Protein AF-A0A5M4AMM0-F1 (afdb_monomer)

Secondary structure (DSSP, 8-state):
-------SSHHHHHHHHHHHHHHHT-HHHHHHHHHHHHHHHHHHHHHHHHHTGGGS-EEEEGGGHHHHHHTT--EEEEE-SSPPPHHHHHHHHTTT-SEEEEETTB---HHHHHH-TTSEEEEEPPSS-STT--SHHHHHHHHHHHHHHHHHHHT-

Radius of gyration: 16.28 Å; Cα contacts (8 Å, |Δi|>4): 247; chains: 1; bounding box: 48×26×48 Å

Nearest PDB structures (foldseek):
  7rcj-assembly6_F  TM=6.803E-01  e=5.662E-05  Citrobacter koseri ATCC BAA-895
  7rcj-assembly2_B  TM=6.828E-01  e=7.444E-05  Citrobacter koseri ATCC BAA-895
  2ps3-assembly2_B  TM=5.942E-01  e=1.287E-04  Escherichia coli
  6xpn-assembly2_A  TM=6.804E-01  e=7.390E-03  Paracoccus denitrificans PD1222
  2r79-assembly1_A  TM=6.151E-01  e=1.026E-02  Pseudomonas aeruginosa

Solvent-accessible surface area (backbone atoms only — not comparable to full-atom values): 8603 Å² total; per-residue (Å²): 136,91,88,71,58,88,52,62,25,69,71,45,40,46,54,31,47,46,60,52,16,65,77,70,76,38,48,71,61,40,53,53,52,48,49,54,47,50,51,56,51,50,55,43,32,52,52,33,52,74,45,51,45,38,84,39,35,23,34,29,21,52,88,50,41,45,36,43,52,66,52,52,44,35,72,70,43,75,41,53,86,59,69,65,50,74,67,55,44,59,57,52,45,74,58,66,34,50,35,35,40,28,32,64,88,60,74,51,48,65,72,50,42,71,66,30,72,85,25,48,78,46,65,35,64,57,83,88,42,62,96,85,31,86,47,70,60,44,33,50,51,52,38,44,51,55,50,48,56,48,33,56,62,70,62,106

Structure (mmCIF, N/CA/C/O backbone):
data_AF-A0A5M4AMM0-F1
#
_entry.id   AF-A0A5M4AMM0-F1
#
loop_
_atom_site.group_PDB
_atom_site.id
_atom_site.type_symbol
_atom_site.label_atom_id
_atom_site.label_alt_id
_atom_site.label_comp_id
_atom_site.label_asym_id
_atom_site.label_entity_id
_atom_site.label_seq_id
_atom_site.pdbx_PDB_ins_code
_atom_site.Cartn_x
_atom_site.Cartn_y
_atom_site.Cartn_z
_atom_site.occupancy
_atom_site.B_iso_or_equiv
_atom_site.auth_seq_id
_atom_site.auth_comp_id
_atom_site.auth_asym_id
_atom_site.auth_atom_id
_atom_site.pdbx_PDB_model_num
ATOM 1 N N . MET A 1 1 ? -29.715 4.939 7.113 1.00 80.50 1 MET A N 1
ATOM 2 C CA . MET A 1 1 ? -28.548 4.274 6.492 1.00 80.50 1 MET A CA 1
ATOM 3 C C . MET A 1 1 ? -27.276 4.974 6.956 1.00 80.50 1 MET A C 1
ATOM 5 O O . MET A 1 1 ? -27.248 6.199 6.918 1.00 80.50 1 MET A O 1
ATOM 9 N N . LEU A 1 2 ? -26.271 4.242 7.450 1.00 89.88 2 LEU A N 1
ATOM 10 C CA . LEU A 1 2 ? -24.970 4.819 7.810 1.00 89.88 2 LEU A CA 1
ATOM 11 C C . LEU A 1 2 ? -24.053 4.765 6.583 1.00 89.88 2 LEU A C 1
ATOM 13 O O . LEU A 1 2 ? -23.735 3.681 6.111 1.00 89.88 2 LEU A O 1
ATOM 17 N N . GLN A 1 3 ? -23.647 5.922 6.061 1.00 93.06 3 GLN A N 1
ATOM 18 C CA . GLN A 1 3 ? -22.717 5.986 4.934 1.00 93.06 3 GLN A CA 1
ATOM 19 C C . GLN A 1 3 ? -21.270 6.025 5.435 1.00 93.06 3 GLN A C 1
ATOM 21 O O . GLN A 1 3 ? -20.876 6.959 6.152 1.00 93.06 3 GLN A O 1
ATOM 26 N N . ILE A 1 4 ? -20.494 5.034 5.003 1.00 94.69 4 ILE A N 1
ATOM 27 C CA . ILE A 1 4 ? -19.059 4.898 5.255 1.00 94.69 4 ILE A CA 1
ATOM 28 C C . ILE A 1 4 ? -18.274 4.997 3.946 1.00 94.69 4 ILE A C 1
ATOM 30 O O . ILE A 1 4 ? -18.813 4.783 2.863 1.00 94.69 4 ILE A O 1
ATOM 34 N N . ASP A 1 5 ? -17.002 5.337 4.076 1.00 95.38 5 ASP A N 1
ATOM 35 C CA . ASP A 1 5 ? -16.018 5.374 2.998 1.00 95.38 5 ASP A CA 1
ATOM 36 C C . ASP A 1 5 ? -14.888 4.394 3.339 1.00 95.38 5 ASP A C 1
ATOM 38 O O . ASP A 1 5 ? -14.476 4.291 4.498 1.00 95.38 5 ASP A O 1
ATOM 42 N N . THR A 1 6 ? -14.439 3.637 2.343 1.00 94.25 6 THR A N 1
ATOM 43 C CA . THR A 1 6 ? -13.535 2.489 2.496 1.00 94.25 6 THR A CA 1
ATOM 44 C C . THR A 1 6 ? -12.138 2.756 1.936 1.00 94.25 6 THR A C 1
ATOM 46 O O . THR A 1 6 ? -11.379 1.814 1.710 1.00 94.25 6 THR A O 1
ATOM 49 N N . ARG A 1 7 ? -11.788 4.019 1.663 1.00 96.31 7 ARG A N 1
ATOM 50 C CA . ARG A 1 7 ? -10.434 4.390 1.230 1.00 96.31 7 ARG A CA 1
ATOM 51 C C . ARG A 1 7 ? -9.429 4.303 2.383 1.00 96.31 7 ARG A C 1
ATOM 53 O O . ARG A 1 7 ? -9.752 4.563 3.537 1.00 96.31 7 ARG A O 1
ATOM 60 N N . TYR A 1 8 ? -8.195 3.951 2.028 1.00 95.62 8 TYR A N 1
ATOM 61 C CA . TYR A 1 8 ? -7.099 3.614 2.943 1.00 95.62 8 TYR A CA 1
ATOM 62 C C . TYR A 1 8 ? -6.223 4.814 3.360 1.00 95.62 8 TYR A C 1
ATOM 64 O O . TYR A 1 8 ? -5.029 4.656 3.594 1.00 95.62 8 TYR A O 1
ATOM 72 N N . ASP A 1 9 ? -6.797 6.013 3.439 1.00 96.88 9 ASP A N 1
ATOM 73 C CA . ASP A 1 9 ? -6.141 7.192 4.020 1.00 96.88 9 ASP A CA 1
ATOM 74 C C . ASP A 1 9 ? -6.636 7.436 5.455 1.00 96.88 9 ASP A C 1
ATOM 76 O O . ASP A 1 9 ? -7.798 7.164 5.781 1.00 96.88 9 ASP A O 1
ATOM 80 N N . ILE A 1 10 ? -5.757 7.932 6.331 1.00 97.00 10 ILE A N 1
ATOM 81 C CA . ILE A 1 10 ? -6.043 8.082 7.768 1.00 97.00 10 ILE A CA 1
ATOM 82 C C . ILE A 1 10 ? -7.283 8.951 8.028 1.00 97.00 10 ILE A C 1
ATOM 84 O O . ILE A 1 10 ? -8.123 8.534 8.838 1.00 97.00 10 ILE A O 1
ATOM 88 N N . PRO A 1 11 ? -7.467 10.116 7.369 1.00 97.38 11 PRO A N 1
ATOM 89 C CA . PRO A 1 11 ? -8.657 10.937 7.570 1.00 97.38 11 PRO A CA 1
ATOM 90 C C . PRO A 1 11 ? -9.950 10.186 7.242 1.00 97.38 11 PRO A C 1
ATOM 92 O O . PRO A 1 11 ? -10.922 10.260 8.003 1.00 97.38 11 PRO A O 1
ATOM 95 N N . THR A 1 12 ? -9.960 9.431 6.141 1.00 97.69 12 THR A N 1
ATOM 96 C CA . THR A 1 12 ? -11.125 8.645 5.730 1.00 97.69 12 THR A CA 1
ATOM 97 C C . THR A 1 12 ? -11.396 7.488 6.687 1.00 97.69 12 THR A C 1
ATOM 99 O O . THR A 1 12 ? -12.531 7.342 7.153 1.00 97.69 12 THR A O 1
ATOM 102 N N . ILE A 1 13 ? -10.363 6.722 7.054 1.00 97.69 13 ILE A N 1
ATOM 103 C CA . ILE A 1 13 ? -10.468 5.622 8.023 1.00 97.69 13 ILE A CA 1
ATOM 104 C C . ILE A 1 13 ? -11.028 6.137 9.352 1.00 97.69 13 ILE A C 1
ATOM 106 O O . ILE A 1 13 ? -12.025 5.604 9.844 1.00 97.69 13 ILE A O 1
ATOM 110 N N . ARG A 1 14 ? -10.446 7.209 9.909 1.00 98.12 14 ARG A N 1
ATOM 111 C CA . ARG A 1 14 ? -10.912 7.835 11.157 1.00 98.12 14 ARG A CA 1
ATOM 112 C C . ARG A 1 14 ? -12.380 8.233 11.051 1.00 98.12 14 ARG A C 1
ATOM 114 O O . ARG A 1 14 ? -13.173 7.859 11.910 1.00 98.12 14 ARG A O 1
ATOM 121 N N . LYS A 1 15 ? -12.761 8.949 9.989 1.00 97.94 15 LYS A N 1
ATOM 122 C CA . LYS A 1 15 ? -14.142 9.409 9.785 1.00 97.94 15 LYS A CA 1
ATOM 123 C C . LYS A 1 15 ? -15.134 8.245 9.732 1.00 97.94 15 LYS A C 1
ATOM 125 O O . LYS A 1 15 ? -16.194 8.326 10.351 1.00 97.94 15 LYS A O 1
ATOM 130 N N . SER A 1 16 ? -14.819 7.179 9.001 1.00 97.81 16 SER A N 1
ATOM 131 C CA . SER A 1 16 ? -15.701 6.013 8.868 1.00 97.81 16 SER A CA 1
ATOM 132 C C . SER A 1 16 ? -15.791 5.201 10.159 1.00 97.81 16 SER A C 1
ATOM 134 O O . SER A 1 16 ? -16.895 4.848 10.572 1.00 97.81 16 SER A O 1
ATOM 136 N N . ILE A 1 17 ? -14.661 4.950 10.826 1.00 97.50 17 ILE A N 1
ATOM 137 C CA . ILE A 1 17 ? -14.628 4.204 12.090 1.00 97.50 17 ILE A CA 1
ATOM 138 C C . ILE A 1 17 ? -15.381 4.967 13.185 1.00 97.50 17 ILE A C 1
ATOM 140 O O . ILE A 1 17 ? -16.218 4.371 13.858 1.00 97.50 17 ILE A O 1
ATOM 144 N N . MET A 1 18 ? -15.154 6.277 13.334 1.00 98.06 18 MET A N 1
ATOM 145 C CA . MET A 1 18 ? -15.830 7.072 14.368 1.00 98.06 18 MET A CA 1
ATOM 146 C C . MET A 1 18 ? -17.342 7.132 14.155 1.00 98.06 18 MET A C 1
ATOM 148 O O . MET A 1 18 ? -18.095 6.917 15.099 1.00 98.06 18 MET A O 1
ATOM 152 N N . LYS A 1 19 ? -17.801 7.285 12.907 1.00 97.88 19 LYS A N 1
ATOM 153 C CA . LYS A 1 19 ? -19.232 7.202 12.570 1.00 97.88 19 LYS A CA 1
ATOM 154 C C . LYS A 1 19 ? -19.875 5.882 12.999 1.00 97.88 19 LYS A C 1
ATOM 156 O O . LYS A 1 19 ? -21.027 5.877 13.425 1.00 97.88 19 LYS A O 1
ATOM 161 N N . ILE A 1 20 ? -19.172 4.759 12.836 1.00 97.50 20 ILE A N 1
ATOM 162 C CA . ILE A 1 20 ? -19.657 3.449 13.294 1.00 97.50 20 ILE A CA 1
ATOM 163 C C . ILE A 1 20 ? -19.667 3.419 14.826 1.00 97.50 20 ILE A C 1
ATOM 165 O O . ILE A 1 20 ? -20.665 3.036 15.432 1.00 97.50 20 ILE A O 1
ATOM 169 N N . ALA A 1 21 ? -18.581 3.866 15.448 1.00 97.94 21 ALA A N 1
ATOM 170 C CA . ALA A 1 21 ? -18.386 3.808 16.888 1.00 97.94 21 ALA A CA 1
ATOM 171 C C . ALA A 1 21 ? -19.397 4.653 17.672 1.00 97.94 21 ALA A C 1
ATOM 173 O O . ALA A 1 21 ? -19.923 4.194 18.681 1.00 97.94 21 ALA A O 1
ATOM 174 N N . GLU A 1 22 ? -19.734 5.845 17.181 1.00 97.81 22 GLU A N 1
ATOM 175 C CA . GLU A 1 22 ? -20.777 6.707 17.751 1.00 97.81 22 GLU A CA 1
ATOM 176 C C . GLU A 1 22 ? -22.144 6.015 17.776 1.00 97.81 22 GLU A C 1
ATOM 178 O O . GLU A 1 22 ? -22.892 6.145 18.740 1.00 97.81 22 GLU A O 1
ATOM 183 N N . ARG A 1 23 ? -22.471 5.239 16.734 1.00 97.12 23 ARG A N 1
ATOM 184 C CA . ARG A 1 23 ? -23.741 4.496 16.661 1.00 97.12 23 ARG A CA 1
ATOM 185 C C . ARG A 1 23 ? -23.777 3.278 17.569 1.00 97.12 23 ARG A C 1
ATOM 187 O O . ARG A 1 23 ? -24.863 2.860 17.954 1.00 97.12 23 ARG A O 1
ATOM 194 N N . LEU A 1 24 ? -22.615 2.705 17.864 1.00 97.50 24 LEU A N 1
ATOM 195 C CA . LEU A 1 24 ? -22.485 1.487 18.660 1.00 97.50 24 LEU A CA 1
ATOM 196 C C . LEU A 1 24 ? -22.073 1.756 20.114 1.00 97.50 24 LEU A C 1
ATOM 198 O O . LEU A 1 24 ? -22.019 0.817 20.899 1.00 97.50 24 LEU A O 1
ATOM 202 N N . GLY A 1 25 ? -21.776 3.008 20.479 1.00 98.00 25 GLY A N 1
ATOM 203 C CA . GLY A 1 25 ? -21.269 3.360 21.808 1.00 98.00 25 GLY A CA 1
ATOM 204 C C . GLY A 1 25 ? -19.841 2.866 22.074 1.00 98.00 25 GLY A C 1
ATOM 205 O O . GLY A 1 25 ? -19.498 2.587 23.216 1.00 98.00 25 GLY A O 1
ATOM 206 N N . THR A 1 26 ? -19.005 2.730 21.038 1.00 98.44 26 THR A N 1
ATOM 207 C CA . THR A 1 26 ? -17.655 2.128 21.115 1.00 98.44 26 THR A CA 1
ATOM 208 C C . THR A 1 26 ? -16.523 3.103 20.761 1.00 98.44 26 THR A C 1
ATOM 210 O O . THR A 1 26 ? -15.456 2.698 20.293 1.00 98.44 26 THR A O 1
ATOM 213 N N . THR A 1 27 ? -16.736 4.405 20.965 1.00 98.38 27 THR A N 1
ATOM 214 C CA . THR A 1 27 ? -15.805 5.480 20.565 1.00 98.38 27 THR A CA 1
ATOM 215 C C . THR A 1 27 ? -14.416 5.356 21.194 1.00 98.38 27 THR A C 1
ATOM 217 O O . THR A 1 27 ? -13.419 5.593 20.515 1.00 98.38 27 THR A O 1
ATOM 220 N N . GLU A 1 28 ? -14.317 4.910 22.447 1.00 98.25 28 GLU A N 1
ATOM 221 C CA . GLU A 1 28 ? -13.029 4.710 23.124 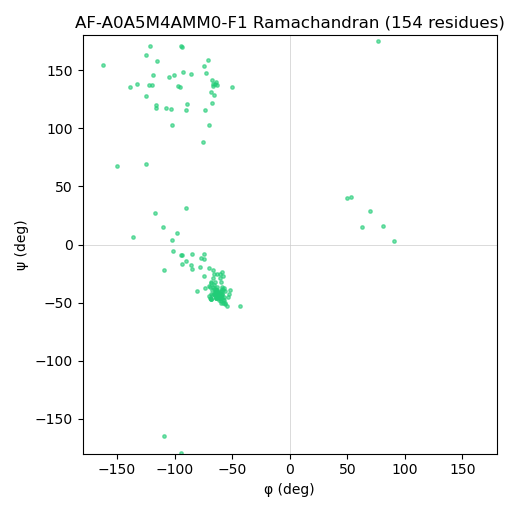1.00 98.25 28 GLU A CA 1
ATOM 222 C C . GLU A 1 28 ? -12.178 3.616 22.452 1.00 98.25 28 GLU A C 1
ATOM 224 O O . GLU A 1 28 ? -10.994 3.817 22.153 1.00 98.25 28 GLU A O 1
ATOM 229 N N . GLN A 1 29 ? -12.794 2.471 22.134 1.00 98.38 29 GLN A N 1
ATOM 230 C CA . GLN A 1 29 ? -12.122 1.388 21.414 1.00 98.38 29 GLN A CA 1
ATOM 231 C C . GLN A 1 29 ? -11.761 1.812 19.986 1.00 98.38 29 GLN A C 1
ATOM 233 O O . GLN A 1 29 ? -10.685 1.476 19.488 1.00 98.38 29 GLN A O 1
ATOM 238 N N . ALA A 1 30 ? -12.636 2.572 19.328 1.00 98.31 30 ALA A N 1
ATOM 239 C CA . ALA A 1 30 ? -12.383 3.112 18.000 1.00 98.31 30 ALA A CA 1
ATOM 240 C C . ALA A 1 30 ? -11.157 4.030 17.964 1.00 98.31 30 ALA A C 1
ATOM 242 O O . ALA A 1 30 ? -10.301 3.851 17.099 1.00 98.31 30 ALA A O 1
ATOM 243 N N . GLU A 1 31 ? -11.016 4.947 18.922 1.00 98.50 31 GLU A N 1
ATOM 244 C CA . GLU A 1 31 ? -9.830 5.804 19.025 1.00 98.50 31 GLU A CA 1
ATOM 245 C C . GLU A 1 31 ? -8.551 4.990 19.255 1.00 98.50 31 GLU A C 1
ATOM 247 O O . GLU A 1 31 ? -7.517 5.267 18.644 1.00 98.50 31 GLU A O 1
ATOM 252 N N . THR A 1 32 ? -8.617 3.940 20.079 1.00 98.44 32 THR A N 1
ATOM 253 C CA . THR A 1 32 ? -7.488 3.015 20.267 1.00 98.44 32 THR A CA 1
ATOM 254 C C . THR A 1 32 ? -7.104 2.319 18.962 1.00 98.44 32 THR A C 1
ATOM 256 O O . THR A 1 32 ? -5.926 2.305 18.601 1.00 98.44 32 THR A O 1
ATOM 259 N N . ASN A 1 33 ? -8.082 1.820 18.206 1.00 98.06 33 ASN A N 1
ATOM 260 C CA . ASN A 1 33 ? -7.838 1.167 16.919 1.00 98.06 33 ASN A CA 1
ATOM 261 C C . ASN A 1 33 ? -7.258 2.145 15.884 1.00 98.06 33 ASN A C 1
ATOM 263 O O . ASN A 1 33 ? -6.322 1.802 15.162 1.00 98.06 33 ASN A O 1
ATOM 267 N N . ILE A 1 34 ? -7.776 3.376 15.822 1.00 98.50 34 ILE A N 1
ATOM 268 C CA . ILE A 1 34 ? -7.281 4.413 14.905 1.00 98.50 34 ILE A CA 1
ATOM 269 C C . ILE A 1 34 ? -5.834 4.784 15.243 1.00 98.50 34 ILE A C 1
ATOM 271 O O . ILE A 1 34 ? -5.020 4.915 14.329 1.00 98.50 34 ILE A O 1
ATOM 275 N N . ARG A 1 35 ? -5.483 4.902 16.533 1.00 98.56 35 ARG A N 1
ATOM 276 C CA . ARG A 1 35 ? -4.090 5.124 16.956 1.00 98.56 35 ARG A CA 1
ATOM 277 C C . ARG A 1 35 ? -3.174 3.994 16.494 1.00 98.56 35 ARG A C 1
ATOM 279 O O . ARG A 1 35 ? -2.127 4.278 15.928 1.00 98.56 35 ARG A O 1
ATOM 286 N N . GLN A 1 3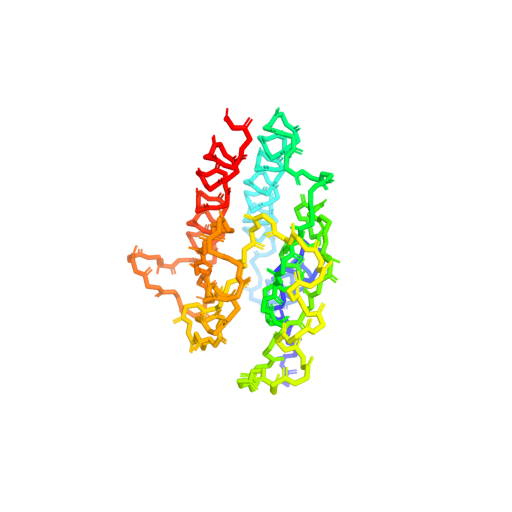6 ? -3.581 2.735 16.662 1.00 98.56 36 GLN A N 1
ATOM 287 C CA . GLN A 1 36 ? -2.791 1.585 16.203 1.00 98.56 36 GLN A CA 1
ATOM 288 C C . GLN A 1 36 ? -2.575 1.591 14.684 1.00 98.56 36 GLN A C 1
ATOM 290 O O . GLN A 1 36 ? -1.463 1.335 14.224 1.00 98.56 36 GLN A O 1
ATOM 295 N N . ILE A 1 37 ? -3.615 1.911 13.908 1.00 98.50 37 ILE A N 1
ATOM 296 C CA . ILE A 1 37 ? -3.508 2.046 12.450 1.00 98.50 37 ILE A CA 1
ATOM 297 C C . ILE A 1 37 ? -2.530 3.171 12.085 1.00 98.50 37 ILE A C 1
ATOM 299 O O . ILE A 1 37 ? -1.635 2.95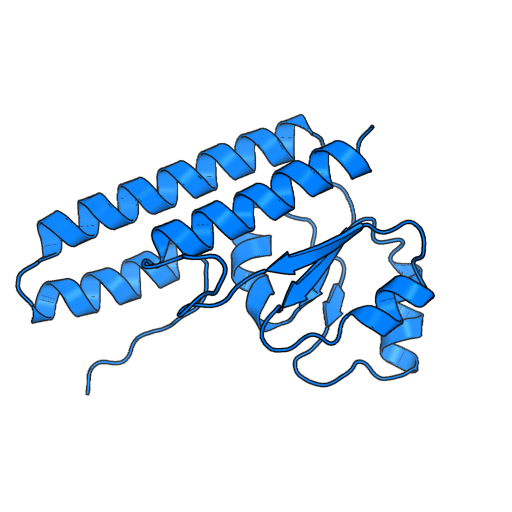8 11.269 1.00 98.50 37 ILE A O 1
ATOM 303 N N . ALA A 1 38 ? -2.665 4.342 12.713 1.00 98.31 38 ALA A N 1
ATOM 304 C CA . ALA A 1 38 ? -1.783 5.481 12.470 1.00 98.31 38 ALA A CA 1
ATOM 305 C C . ALA A 1 38 ? -0.321 5.163 12.807 1.00 98.31 38 ALA A C 1
ATOM 307 O O . ALA A 1 38 ? 0.563 5.497 12.025 1.00 98.31 38 ALA A O 1
ATOM 308 N N . THR A 1 39 ? -0.059 4.466 13.917 1.00 98.62 39 THR A N 1
ATOM 309 C CA . THR A 1 39 ? 1.294 4.020 14.279 1.00 98.62 39 THR A CA 1
ATOM 310 C C . THR A 1 39 ? 1.905 3.135 13.196 1.00 98.62 39 THR A C 1
ATOM 312 O O . THR A 1 39 ? 3.026 3.400 12.775 1.00 98.62 39 THR A O 1
ATOM 315 N N . VAL A 1 40 ? 1.171 2.132 12.699 1.00 98.62 40 VAL A N 1
ATOM 316 C CA . VAL A 1 40 ? 1.670 1.227 11.646 1.00 98.62 40 VAL A CA 1
ATOM 317 C C . VAL A 1 40 ? 1.968 1.983 10.348 1.00 98.62 40 VAL A C 1
ATOM 319 O O . VAL A 1 40 ? 2.992 1.737 9.716 1.00 98.62 40 VAL A O 1
ATOM 322 N N . ILE A 1 41 ? 1.096 2.915 9.953 1.00 98.50 41 ILE A N 1
ATOM 323 C CA . ILE A 1 41 ? 1.305 3.722 8.745 1.00 98.50 41 ILE A CA 1
ATOM 324 C C . ILE A 1 41 ? 2.505 4.662 8.913 1.00 98.50 41 ILE A C 1
ATOM 326 O O . ILE A 1 41 ? 3.325 4.751 8.006 1.00 98.50 41 ILE A O 1
ATOM 330 N N . ASN A 1 42 ? 2.651 5.321 10.063 1.00 98.44 42 ASN A N 1
ATOM 331 C CA . ASN A 1 42 ? 3.769 6.235 10.312 1.00 98.44 42 ASN A CA 1
ATOM 332 C C . ASN A 1 42 ? 5.119 5.508 10.333 1.00 98.44 42 ASN A C 1
ATOM 334 O O . ASN A 1 42 ? 6.049 5.963 9.677 1.00 98.44 42 ASN A O 1
ATOM 338 N N . GLN A 1 43 ? 5.198 4.344 10.982 1.00 98.62 43 GLN A N 1
ATOM 339 C CA . GLN A 1 43 ? 6.401 3.504 10.954 1.00 98.62 43 GLN A CA 1
ATOM 340 C C . GLN A 1 43 ? 6.768 3.094 9.523 1.00 98.62 43 GLN A C 1
ATOM 342 O O . GLN A 1 43 ? 7.926 3.161 9.129 1.00 98.62 43 GLN A O 1
ATOM 347 N N . ALA A 1 44 ? 5.775 2.721 8.710 1.00 98.56 44 ALA A N 1
ATOM 348 C CA . ALA A 1 44 ? 6.020 2.396 7.311 1.00 98.56 44 ALA A CA 1
ATOM 349 C C . ALA A 1 44 ? 6.528 3.605 6.511 1.00 98.56 44 ALA A C 1
ATOM 351 O O . ALA A 1 44 ? 7.412 3.444 5.678 1.00 98.56 44 ALA A O 1
ATOM 352 N N . LYS A 1 45 ? 6.007 4.813 6.763 1.00 98.44 45 LYS A N 1
ATOM 353 C CA . LYS A 1 45 ? 6.494 6.046 6.119 1.00 98.44 45 LYS A CA 1
ATOM 354 C C . LYS A 1 45 ? 7.955 6.316 6.442 1.00 98.44 45 LYS A C 1
ATOM 356 O O . LYS A 1 45 ? 8.702 6.663 5.536 1.00 98.44 45 LYS A O 1
ATOM 361 N N . GLU A 1 46 ? 8.347 6.141 7.701 1.00 98.44 46 GLU A N 1
ATOM 362 C CA . GLU A 1 46 ? 9.740 6.274 8.139 1.00 98.44 46 GLU A CA 1
ATOM 363 C C . GLU A 1 46 ? 10.634 5.277 7.395 1.00 98.44 46 GLU A C 1
ATOM 365 O O . GLU A 1 46 ? 11.589 5.694 6.749 1.00 98.44 46 GLU A O 1
ATOM 370 N N . THR A 1 47 ? 10.260 3.993 7.353 1.00 98.44 47 THR A N 1
ATOM 371 C CA . THR A 1 47 ? 11.026 2.975 6.611 1.00 98.44 47 THR A CA 1
ATOM 372 C C . THR A 1 47 ? 11.126 3.283 5.113 1.00 98.44 47 THR A C 1
ATOM 374 O O . THR A 1 47 ? 12.207 3.217 4.541 1.00 98.44 47 THR A O 1
ATOM 377 N N . LEU A 1 48 ? 10.021 3.658 4.459 1.00 98.44 48 LEU A N 1
ATOM 378 C CA . LEU A 1 48 ? 10.030 4.000 3.030 1.00 98.44 48 LEU A CA 1
ATOM 379 C C . LEU A 1 48 ? 10.873 5.259 2.747 1.00 98.44 48 LEU A C 1
ATOM 381 O O . LEU A 1 48 ? 11.474 5.380 1.678 1.00 98.44 48 LEU A O 1
ATOM 385 N N . MET A 1 49 ? 10.912 6.204 3.689 1.00 97.81 49 MET A N 1
ATOM 386 C CA . MET A 1 49 ? 11.769 7.386 3.607 1.00 97.81 49 MET A CA 1
ATOM 387 C C . MET A 1 49 ? 13.248 7.012 3.729 1.00 97.81 49 MET A C 1
ATOM 389 O O . MET A 1 49 ? 14.042 7.471 2.912 1.00 97.81 49 MET A O 1
ATOM 393 N N . GLU A 1 50 ? 13.604 6.179 4.709 1.00 97.44 50 GLU A N 1
ATOM 394 C CA . GLU A 1 50 ? 14.972 5.689 4.934 1.00 97.44 50 GLU A CA 1
ATOM 395 C C . GLU A 1 50 ? 15.496 4.870 3.752 1.00 97.44 50 GLU A C 1
ATOM 397 O O . GLU A 1 50 ? 16.637 5.057 3.334 1.00 97.44 50 GLU A O 1
ATOM 402 N N 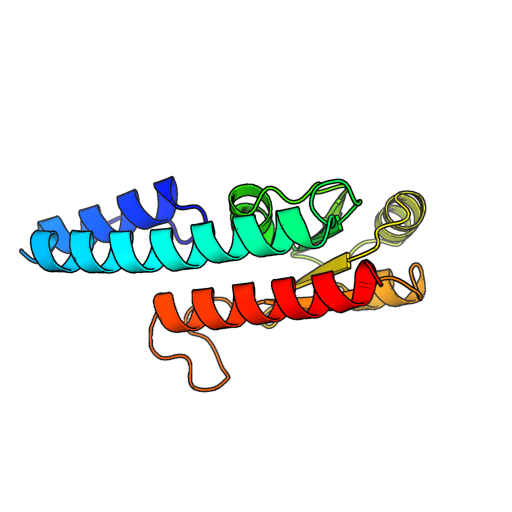. ASP A 1 51 ? 14.648 4.021 3.169 1.00 96.81 51 ASP A N 1
ATOM 403 C CA . ASP A 1 51 ? 14.985 3.263 1.967 1.00 96.81 51 ASP A CA 1
ATOM 404 C C . ASP A 1 51 ? 15.196 4.176 0.746 1.00 96.81 51 ASP A C 1
ATOM 406 O O . ASP A 1 51 ? 15.895 3.789 -0.185 1.00 96.81 51 ASP A O 1
ATOM 410 N N . GLY A 1 52 ? 14.592 5.371 0.719 1.00 96.94 52 GLY A N 1
ATOM 411 C CA . GLY A 1 52 ? 14.717 6.347 -0.370 1.00 96.94 52 GLY A CA 1
ATOM 412 C C . GLY A 1 52 ? 13.674 6.226 -1.490 1.00 96.94 52 GLY A C 1
ATOM 413 O O . GLY A 1 52 ? 13.709 7.010 -2.442 1.00 96.94 52 GLY A O 1
ATOM 414 N N . ILE A 1 53 ? 12.704 5.308 -1.384 1.00 97.69 53 ILE A N 1
ATOM 415 C CA . ILE A 1 53 ? 11.712 5.070 -2.450 1.00 97.69 53 ILE A CA 1
ATOM 416 C C . ILE A 1 53 ? 10.710 6.223 -2.624 1.00 97.69 53 ILE A C 1
ATOM 418 O O . ILE A 1 53 ? 10.088 6.342 -3.678 1.00 97.69 53 ILE A O 1
ATOM 422 N N . LEU A 1 54 ? 10.536 7.095 -1.621 1.00 97.56 54 LEU A N 1
ATOM 423 C CA . LEU A 1 54 ? 9.523 8.163 -1.671 1.00 97.56 54 LEU A CA 1
ATOM 424 C C . LEU A 1 54 ? 9.720 9.148 -2.837 1.00 97.56 54 LEU A C 1
ATOM 426 O O . LEU A 1 54 ? 8.743 9.731 -3.301 1.00 97.56 54 LEU A O 1
ATOM 430 N N . ASN A 1 55 ? 10.953 9.293 -3.334 1.00 95.56 55 ASN A N 1
ATOM 431 C CA . ASN A 1 55 ? 11.303 10.160 -4.468 1.00 95.56 55 ASN A CA 1
ATOM 432 C C . ASN A 1 55 ? 11.409 9.402 -5.803 1.00 95.56 55 ASN A C 1
ATOM 434 O O . ASN A 1 55 ? 11.938 9.935 -6.780 1.00 95.56 55 ASN A O 1
ATOM 438 N N . MET A 1 56 ? 10.981 8.138 -5.840 1.00 98.12 56 MET A N 1
ATOM 439 C CA . MET A 1 56 ? 11.025 7.312 -7.040 1.00 98.12 56 MET A CA 1
ATOM 440 C C . MET A 1 56 ? 9.627 7.149 -7.653 1.00 98.12 56 MET A C 1
ATOM 442 O O . MET A 1 56 ? 8.638 7.032 -6.927 1.00 98.12 56 MET A O 1
ATOM 446 N N . PRO A 1 57 ? 9.514 7.103 -8.992 1.00 98.44 57 PRO A N 1
ATOM 447 C CA . PRO A 1 57 ? 8.229 6.980 -9.668 1.00 98.44 57 PRO A CA 1
ATOM 448 C C . PRO A 1 57 ? 7.554 5.629 -9.390 1.00 98.44 57 PRO A C 1
ATOM 450 O O . PRO A 1 57 ? 8.133 4.563 -9.609 1.00 98.44 57 PRO A O 1
ATOM 453 N N . VAL A 1 58 ? 6.287 5.677 -8.971 1.00 98.69 58 VAL A N 1
ATOM 454 C CA . VAL A 1 58 ? 5.451 4.498 -8.692 1.00 98.69 58 VAL A CA 1
ATOM 455 C C . VAL A 1 58 ? 4.184 4.515 -9.548 1.00 98.69 58 VAL A C 1
ATOM 457 O O . VAL A 1 58 ? 3.51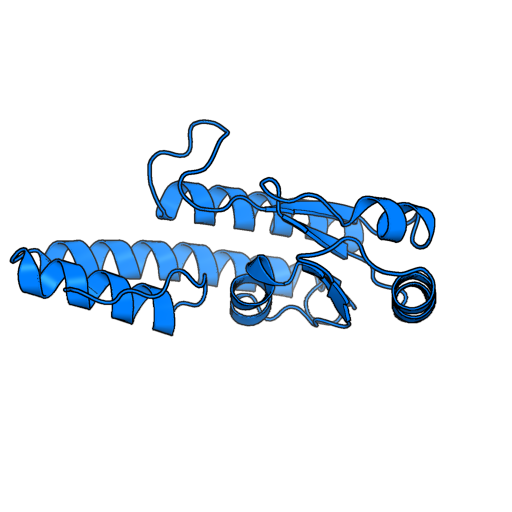2 5.545 -9.660 1.00 98.69 58 VAL A O 1
ATOM 460 N N . LEU A 1 59 ? 3.810 3.365 -10.110 1.00 98.81 59 LEU A N 1
ATOM 461 C CA . LEU A 1 59 ? 2.485 3.147 -10.698 1.00 98.81 59 LEU A CA 1
ATOM 462 C C . LEU A 1 59 ? 1.574 2.489 -9.666 1.00 98.81 59 LEU A C 1
ATOM 464 O O . LEU A 1 59 ? 1.980 1.545 -8.995 1.00 98.81 59 LEU A O 1
ATOM 468 N N . VAL A 1 60 ? 0.332 2.955 -9.542 1.00 98.81 60 VAL A N 1
ATOM 469 C CA . VAL A 1 60 ? -0.605 2.434 -8.535 1.00 98.81 60 VAL A CA 1
ATOM 470 C C . VAL A 1 60 ? -1.979 2.136 -9.118 1.00 98.81 60 VAL A C 1
ATOM 472 O O . VAL A 1 60 ? -2.541 2.918 -9.884 1.00 98.81 60 VAL A O 1
ATOM 475 N N . HIS A 1 61 ? -2.559 1.016 -8.709 1.00 98.75 61 HIS A N 1
ATOM 476 C CA . HIS A 1 61 ? -3.932 0.670 -9.018 1.00 98.75 61 HIS A CA 1
ATOM 477 C C . HIS A 1 61 ? -4.890 1.689 -8.377 1.00 98.75 61 HIS A C 1
ATOM 479 O O . HIS A 1 61 ? -4.738 2.066 -7.213 1.00 98.75 61 HIS A O 1
ATOM 485 N N . PHE A 1 62 ? -5.942 2.080 -9.095 1.00 98.19 62 PHE A N 1
ATOM 486 C CA . PHE A 1 62 ? -6.934 3.086 -8.707 1.00 98.19 62 PHE A CA 1
ATOM 487 C C . PHE A 1 62 ? -7.400 2.976 -7.243 1.00 98.19 62 PHE A C 1
ATOM 489 O O . PHE A 1 62 ? -7.298 3.939 -6.485 1.00 98.19 62 PHE A O 1
ATOM 496 N N . PHE A 1 63 ? -7.843 1.788 -6.816 1.00 97.31 63 PHE A N 1
ATOM 497 C CA . PHE A 1 63 ? -8.292 1.539 -5.437 1.00 97.31 63 PHE A CA 1
ATOM 498 C C . PHE A 1 63 ? -7.198 1.618 -4.358 1.00 97.31 63 PHE A C 1
ATOM 500 O O . PHE A 1 63 ? -7.522 1.870 -3.202 1.00 97.31 63 PHE A O 1
ATOM 507 N N . GLN A 1 64 ? -5.921 1.460 -4.715 1.00 98.38 64 GLN A N 1
ATOM 508 C CA . GLN A 1 64 ? -4.789 1.527 -3.780 1.00 98.38 64 GLN A CA 1
ATOM 509 C C . GLN A 1 64 ? -4.157 2.926 -3.704 1.00 98.38 64 GLN A C 1
ATOM 511 O O . GLN A 1 64 ? -3.345 3.210 -2.821 1.00 98.38 64 GLN A O 1
ATOM 516 N N . LYS A 1 65 ? -4.564 3.842 -4.593 1.00 98.44 65 LYS A N 1
ATOM 517 C CA . LYS A 1 65 ? -4.071 5.224 -4.645 1.00 98.44 65 LYS A CA 1
ATOM 518 C C . LYS A 1 65 ? -4.159 5.972 -3.303 1.00 98.44 65 LYS A C 1
ATOM 520 O O . LYS A 1 65 ? -3.197 6.676 -2.997 1.00 98.44 65 LYS A O 1
ATOM 525 N N . PRO A 1 66 ? -5.245 5.877 -2.503 1.00 98.38 66 PRO A N 1
ATOM 526 C CA . PRO A 1 66 ? -5.304 6.564 -1.212 1.00 98.38 66 PRO A CA 1
ATOM 527 C C . PRO A 1 66 ? -4.194 6.117 -0.256 1.00 98.38 66 PRO A C 1
ATOM 529 O O . PRO A 1 66 ? -3.521 6.968 0.313 1.00 98.38 66 PRO A O 1
ATOM 532 N N . MET A 1 67 ? -3.934 4.807 -0.167 1.00 98.19 67 MET A N 1
ATOM 533 C CA . MET A 1 67 ? -2.865 4.264 0.677 1.00 98.19 67 MET A CA 1
ATOM 534 C C . MET A 1 67 ? -1.484 4.721 0.203 1.00 98.19 67 MET A C 1
ATOM 536 O O . MET A 1 67 ? -0.677 5.178 1.006 1.00 98.19 67 MET A O 1
ATOM 540 N N . ALA A 1 68 ? -1.221 4.647 -1.106 1.00 98.38 68 ALA A N 1
ATOM 541 C CA . ALA A 1 68 ? 0.058 5.084 -1.664 1.00 98.38 68 ALA A CA 1
ATOM 542 C C . ALA A 1 68 ? 0.335 6.571 -1.380 1.00 98.38 68 ALA A C 1
ATOM 544 O O . ALA A 1 68 ? 1.455 6.937 -1.030 1.00 98.38 68 ALA A O 1
ATOM 545 N N . LYS A 1 69 ? -0.699 7.419 -1.470 1.00 98.25 69 LYS A N 1
ATOM 546 C CA . LYS A 1 69 ? -0.600 8.841 -1.118 1.00 98.25 69 LYS A CA 1
ATOM 547 C C . LYS A 1 69 ? -0.398 9.073 0.378 1.00 98.25 69 LYS A C 1
ATOM 549 O O . LYS A 1 69 ? 0.418 9.913 0.736 1.00 98.25 69 LYS A O 1
ATOM 554 N N . GLU A 1 70 ? -1.114 8.346 1.235 1.00 98.19 70 GLU A N 1
ATOM 555 C CA . GLU A 1 70 ? -0.959 8.432 2.696 1.00 98.19 70 GLU A CA 1
ATOM 556 C C . GLU A 1 70 ? 0.485 8.106 3.126 1.00 98.19 70 GLU A C 1
ATOM 558 O O . GLU A 1 70 ? 1.062 8.791 3.978 1.00 98.19 70 GLU A O 1
ATOM 563 N N . LEU A 1 71 ? 1.090 7.111 2.467 1.00 98.44 71 LEU A N 1
ATOM 564 C CA . LEU A 1 71 ? 2.480 6.693 2.663 1.00 98.44 71 LEU A CA 1
ATOM 565 C C . LEU A 1 71 ? 3.517 7.654 2.054 1.00 98.44 71 LEU A C 1
ATOM 567 O O . LEU A 1 71 ? 4.706 7.496 2.307 1.00 98.44 71 LEU A O 1
ATOM 571 N N . GLY A 1 72 ? 3.089 8.657 1.284 1.00 98.12 72 GLY A N 1
ATOM 572 C CA . GLY A 1 72 ? 3.979 9.657 0.688 1.00 98.12 72 GLY A CA 1
ATOM 573 C C . GLY A 1 72 ? 4.695 9.214 -0.591 1.00 98.12 72 GLY A C 1
ATOM 574 O O . GLY A 1 72 ? 5.648 9.871 -0.992 1.00 98.12 72 GLY A O 1
ATOM 575 N N . LEU A 1 73 ? 4.257 8.133 -1.246 1.00 98.50 73 LEU A N 1
ATOM 576 C CA . LEU A 1 73 ? 4.874 7.662 -2.490 1.00 98.50 73 LEU A CA 1
ATOM 577 C C . LEU A 1 73 ? 4.638 8.642 -3.651 1.00 98.50 73 LEU A C 1
ATOM 579 O O . LEU A 1 73 ? 3.526 9.154 -3.840 1.00 98.50 73 LEU A O 1
ATOM 583 N N . GLN A 1 74 ? 5.653 8.827 -4.497 1.00 98.06 74 GLN A N 1
ATOM 584 C CA . GLN A 1 74 ? 5.543 9.598 -5.734 1.00 98.06 74 GLN A CA 1
ATOM 585 C C . GLN A 1 74 ? 4.783 8.810 -6.814 1.00 98.06 74 GLN A C 1
ATOM 587 O O . GLN A 1 74 ? 5.344 8.104 -7.652 1.00 98.06 74 GLN A O 1
ATOM 592 N N . VAL A 1 75 ? 3.458 8.951 -6.808 1.00 98.38 75 VAL A N 1
ATOM 593 C CA . VAL A 1 75 ? 2.575 8.329 -7.804 1.00 98.38 75 VAL A CA 1
ATOM 594 C C . VAL A 1 75 ? 2.756 8.999 -9.172 1.00 98.38 75 VAL A C 1
ATOM 596 O O . VAL A 1 75 ? 2.215 10.078 -9.414 1.00 98.38 75 VAL A O 1
ATOM 599 N N . ALA A 1 76 ? 3.477 8.333 -10.074 1.00 98.19 76 ALA A N 1
ATOM 600 C CA . ALA A 1 76 ? 3.744 8.791 -11.438 1.00 98.19 76 ALA A CA 1
ATOM 601 C C . ALA A 1 76 ? 2.616 8.430 -12.421 1.00 98.19 76 ALA A C 1
ATOM 603 O O . ALA A 1 76 ? 2.464 9.063 -13.463 1.00 98.19 76 ALA A O 1
ATOM 604 N N . GLY A 1 77 ? 1.793 7.436 -12.078 1.00 98.25 77 GLY A N 1
ATOM 605 C CA . GLY A 1 77 ? 0.660 7.010 -12.891 1.00 98.25 77 GLY A CA 1
ATOM 606 C C . GLY A 1 77 ? -0.342 6.177 -12.099 1.00 98.25 77 GLY A C 1
ATOM 607 O O . GLY A 1 77 ? -0.006 5.546 -11.095 1.00 98.25 77 GLY A O 1
ATOM 608 N N . VAL A 1 78 ? -1.596 6.194 -12.548 1.00 98.50 78 VAL A N 1
ATOM 609 C CA . VAL A 1 78 ? -2.690 5.420 -11.950 1.00 98.50 78 VAL A CA 1
ATOM 610 C C . VAL A 1 78 ? -3.329 4.556 -13.027 1.00 98.50 78 VAL A C 1
ATOM 612 O O . VAL A 1 78 ? -3.713 5.083 -14.069 1.00 98.50 78 VAL A O 1
ATOM 615 N N . PHE A 1 79 ? -3.459 3.257 -12.769 1.00 98.38 79 PHE A N 1
ATOM 616 C CA . PHE A 1 79 ? -4.094 2.289 -13.672 1.00 98.38 79 PHE A CA 1
ATOM 617 C C . PHE A 1 79 ? -5.283 1.597 -12.997 1.00 98.38 79 PHE A C 1
ATOM 619 O O . PHE A 1 79 ? -5.497 1.745 -11.792 1.00 98.38 79 PHE A O 1
ATOM 626 N N . GLY A 1 80 ? -6.067 0.832 -13.755 1.00 97.12 80 GLY A N 1
ATOM 627 C CA . GLY A 1 80 ? -7.278 0.203 -13.233 1.00 97.12 80 GLY A CA 1
ATOM 628 C C . GLY A 1 80 ? -8.460 1.179 -13.093 1.00 97.12 80 GLY A C 1
ATOM 629 O O . GLY A 1 80 ? -8.315 2.383 -13.309 1.00 97.12 80 GLY A O 1
ATOM 630 N N . PRO A 1 81 ? -9.650 0.687 -12.708 1.00 96.00 81 PRO A N 1
ATOM 631 C CA . PRO A 1 81 ? -9.939 -0.709 -12.373 1.00 96.00 81 PRO A CA 1
ATOM 632 C C . PRO A 1 81 ? -10.097 -1.622 -13.598 1.00 96.00 81 PRO A C 1
ATOM 634 O O . PRO A 1 81 ? -9.959 -2.832 -13.466 1.00 96.00 81 PRO A O 1
ATOM 637 N N . ALA A 1 82 ? -10.352 -1.066 -14.783 1.00 97.44 82 ALA A N 1
ATOM 638 C CA . ALA A 1 82 ? -10.304 -1.832 -16.025 1.00 97.44 82 ALA A CA 1
ATOM 639 C C . ALA A 1 82 ? -8.844 -2.116 -16.434 1.00 97.44 82 ALA A C 1
ATOM 641 O O . ALA A 1 82 ? -7.958 -1.325 -16.087 1.00 97.44 82 ALA A O 1
ATOM 642 N N . PRO A 1 83 ? -8.576 -3.203 -17.180 1.00 96.69 83 PRO A N 1
ATOM 643 C CA . PRO A 1 83 ? -7.269 -3.422 -17.788 1.00 96.69 83 PRO A CA 1
ATOM 644 C C . PRO A 1 83 ? -6.796 -2.182 -18.562 1.00 96.69 83 PRO A C 1
ATOM 646 O O . PRO A 1 83 ? -7.605 -1.584 -19.276 1.00 96.69 83 PRO A O 1
ATOM 649 N N . PRO A 1 84 ? -5.522 -1.772 -18.422 1.00 96.25 84 PRO A N 1
ATOM 650 C CA . PRO A 1 84 ? -5.022 -0.597 -19.117 1.00 96.25 84 PRO A CA 1
ATOM 651 C C . PRO A 1 84 ? -4.991 -0.839 -20.630 1.00 96.25 84 PRO A C 1
ATOM 653 O O . PRO A 1 84 ? -4.580 -1.898 -21.104 1.00 96.25 84 PRO A O 1
ATOM 656 N N . GLU A 1 85 ? -5.401 0.165 -21.395 1.00 97.62 85 GLU A N 1
ATOM 657 C CA . GLU A 1 85 ? -5.329 0.139 -22.854 1.00 97.62 85 GLU A CA 1
ATOM 658 C C . GLU A 1 85 ? -3.877 0.249 -23.344 1.00 97.62 85 GLU A C 1
ATOM 660 O O . GLU A 1 85 ? -3.014 0.799 -22.658 1.00 97.62 85 GLU A O 1
ATOM 665 N N . ALA A 1 86 ? -3.607 -0.180 -24.582 1.00 97.31 86 ALA A N 1
ATOM 666 C CA . ALA A 1 86 ? -2.263 -0.147 -25.173 1.00 97.31 86 ALA A CA 1
ATOM 667 C C . ALA A 1 86 ? -1.592 1.238 -25.088 1.00 97.31 86 ALA A C 1
ATOM 669 O O . ALA A 1 86 ? -0.406 1.343 -24.779 1.00 97.31 86 ALA A O 1
ATOM 670 N N . ARG A 1 87 ? -2.361 2.316 -25.299 1.00 97.50 87 ARG A N 1
ATOM 671 C CA . ARG A 1 87 ? -1.858 3.689 -25.161 1.00 97.50 87 ARG A CA 1
ATOM 672 C C . ARG A 1 87 ? -1.470 4.019 -23.718 1.00 97.50 87 ARG A C 1
ATOM 674 O O . ARG A 1 87 ? -0.418 4.608 -23.499 1.00 97.50 87 ARG A O 1
ATOM 681 N N . GLN A 1 88 ? -2.286 3.619 -22.744 1.00 97.56 88 GLN A N 1
ATOM 682 C CA . GLN A 1 88 ? -2.000 3.843 -21.325 1.00 97.56 88 GLN A CA 1
ATOM 683 C C . GLN A 1 88 ? -0.751 3.073 -20.887 1.00 97.56 88 GLN A C 1
ATOM 685 O O . GLN A 1 88 ? 0.081 3.629 -20.176 1.00 97.56 88 GLN A O 1
ATOM 690 N N . ILE A 1 89 ? -0.585 1.832 -21.359 1.00 98.25 89 ILE A N 1
ATOM 691 C CA . ILE A 1 89 ? 0.621 1.026 -21.124 1.00 98.25 89 ILE A CA 1
ATOM 692 C C . ILE A 1 89 ? 1.855 1.741 -21.692 1.00 98.25 89 ILE A C 1
ATOM 694 O O . ILE A 1 89 ? 2.850 1.902 -20.988 1.00 98.25 89 ILE A O 1
ATOM 698 N N . ALA A 1 90 ? 1.781 2.222 -22.937 1.00 97.69 90 ALA A N 1
ATOM 699 C CA . ALA A 1 90 ? 2.885 2.933 -23.581 1.00 97.69 90 ALA A CA 1
ATOM 700 C C . ALA A 1 90 ? 3.252 4.246 -22.867 1.00 97.69 90 ALA A C 1
ATOM 702 O O . ALA A 1 90 ? 4.428 4.594 -22.788 1.00 97.69 90 ALA A O 1
ATOM 703 N N . ASP A 1 91 ? 2.270 4.978 -22.339 1.00 97.81 91 ASP A N 1
ATOM 704 C CA . ASP A 1 91 ? 2.521 6.203 -21.576 1.00 97.81 91 ASP A CA 1
ATOM 705 C C . ASP A 1 91 ? 3.097 5.905 -20.184 1.00 97.81 91 ASP A C 1
ATOM 707 O O . ASP A 1 91 ? 4.015 6.595 -19.742 1.00 97.81 91 ASP A O 1
ATOM 711 N N . MET A 1 92 ? 2.639 4.837 -19.526 1.00 98.06 92 MET A N 1
ATOM 712 C CA . MET A 1 92 ? 3.185 4.383 -18.243 1.00 98.06 92 MET A CA 1
ATOM 713 C C . MET A 1 92 ? 4.611 3.834 -18.361 1.00 98.06 92 MET A C 1
ATOM 715 O O . MET A 1 92 ? 5.414 4.039 -17.459 1.00 98.06 92 MET A O 1
ATOM 719 N N . ALA A 1 93 ? 4.977 3.208 -19.482 1.00 97.50 93 ALA A N 1
ATOM 720 C CA . ALA A 1 93 ? 6.351 2.757 -19.715 1.00 97.50 93 ALA A CA 1
ATOM 721 C C . ALA A 1 93 ? 7.368 3.918 -19.677 1.00 97.50 93 ALA A C 1
ATOM 723 O O . ALA A 1 93 ? 8.495 3.755 -19.214 1.00 97.50 93 ALA A O 1
ATOM 724 N N . LYS A 1 94 ? 6.955 5.120 -20.102 1.00 98.00 94 LYS A N 1
ATOM 725 C CA . LYS A 1 94 ? 7.803 6.326 -20.119 1.00 98.00 94 LYS A CA 1
ATOM 726 C C . LYS A 1 94 ? 8.034 6.926 -18.734 1.00 98.00 94 LYS A C 1
ATOM 728 O O . LYS A 1 94 ? 8.877 7.805 -18.594 1.00 98.00 94 LYS A O 1
ATOM 733 N N . THR A 1 95 ? 7.288 6.501 -17.710 1.00 97.62 95 THR A N 1
ATOM 734 C CA . THR A 1 95 ? 7.492 7.019 -16.350 1.00 97.62 95 THR A CA 1
ATOM 735 C C . THR A 1 95 ? 8.717 6.409 -15.680 1.00 97.62 95 THR A C 1
ATOM 737 O O . THR A 1 95 ? 9.087 6.878 -14.608 1.00 97.62 95 THR A O 1
ATOM 740 N N . HIS A 1 96 ? 9.296 5.347 -16.262 1.00 96.44 96 HIS A N 1
ATOM 741 C CA . HIS A 1 96 ? 10.400 4.581 -15.678 1.00 96.44 96 HIS A CA 1
ATOM 742 C C . HIS A 1 96 ? 10.119 4.186 -14.223 1.00 96.44 96 HIS A C 1
ATOM 744 O O . HIS A 1 96 ? 10.983 4.289 -13.356 1.00 96.44 96 HIS A O 1
ATOM 750 N N . ALA A 1 97 ? 8.867 3.801 -13.945 1.00 98.44 97 ALA A N 1
ATOM 751 C CA . ALA A 1 97 ? 8.459 3.480 -12.589 1.00 98.44 97 ALA A CA 1
ATOM 752 C C . ALA A 1 97 ? 9.237 2.277 -12.063 1.00 98.44 97 ALA A C 1
ATOM 754 O O . ALA A 1 97 ? 9.405 1.287 -12.769 1.00 98.44 97 ALA A O 1
ATOM 755 N N . VAL A 1 98 ? 9.668 2.364 -10.808 1.00 98.44 98 VAL A N 1
ATOM 756 C CA . VAL A 1 98 ? 10.458 1.320 -10.139 1.00 98.44 98 VAL A CA 1
ATOM 757 C C . VAL A 1 98 ? 9.584 0.343 -9.352 1.00 98.44 98 VAL A C 1
ATOM 759 O O . VAL A 1 98 ? 10.016 -0.751 -8.993 1.00 98.44 98 VAL A O 1
ATOM 762 N N . LEU A 1 99 ? 8.336 0.731 -9.087 1.00 98.69 99 LEU A N 1
ATOM 763 C CA . LEU A 1 99 ? 7.359 -0.052 -8.345 1.00 98.69 99 LEU A CA 1
ATOM 764 C C . LEU A 1 99 ? 5.988 0.055 -9.017 1.00 98.69 99 LEU A C 1
ATOM 766 O O . LEU A 1 99 ? 5.529 1.143 -9.375 1.00 98.69 99 LEU A O 1
ATOM 770 N N . ILE A 1 100 ? 5.322 -1.086 -9.142 1.00 98.81 100 ILE A N 1
ATOM 771 C CA . ILE A 1 100 ? 3.943 -1.229 -9.594 1.00 98.81 100 ILE A CA 1
ATOM 772 C C . ILE A 1 100 ? 3.147 -1.811 -8.427 1.00 98.81 100 ILE A C 1
ATOM 774 O O . ILE A 1 100 ? 3.402 -2.927 -7.975 1.00 98.81 100 ILE A O 1
ATOM 778 N N . ILE A 1 101 ? 2.177 -1.047 -7.940 1.00 98.81 101 ILE A N 1
ATOM 779 C CA . ILE A 1 101 ? 1.284 -1.427 -6.848 1.00 98.81 101 ILE A CA 1
ATOM 780 C C . ILE A 1 101 ? -0.060 -1.828 -7.448 1.00 98.81 101 ILE A C 1
ATOM 782 O O . ILE A 1 101 ? -0.859 -0.972 -7.822 1.00 98.81 101 ILE A O 1
ATOM 786 N N . ASP A 1 102 ? -0.320 -3.125 -7.531 1.00 98.62 102 ASP A N 1
ATOM 787 C CA . ASP A 1 102 ? -1.570 -3.691 -8.030 1.00 98.62 102 ASP A CA 1
ATOM 788 C C . ASP A 1 102 ? -2.561 -3.999 -6.894 1.00 98.62 102 ASP A C 1
ATOM 790 O O . ASP A 1 102 ? -2.241 -3.930 -5.701 1.00 98.62 102 ASP A O 1
ATOM 794 N N . ASN A 1 103 ? -3.793 -4.337 -7.259 1.00 98.00 103 ASN A N 1
ATOM 795 C CA . ASN A 1 103 ? -4.827 -4.778 -6.335 1.00 98.00 103 ASN A CA 1
ATOM 796 C C . ASN A 1 103 ? -4.988 -6.297 -6.422 1.00 98.00 103 ASN A C 1
ATOM 798 O O . ASN A 1 103 ? -5.451 -6.812 -7.433 1.00 98.00 103 ASN A O 1
ATOM 802 N N . ALA A 1 104 ? -4.703 -7.017 -5.337 1.00 97.25 104 ALA A N 1
ATOM 803 C CA . ALA A 1 104 ? -4.812 -8.478 -5.297 1.00 97.25 104 ALA A CA 1
ATOM 804 C C . ALA A 1 104 ? -6.227 -9.004 -5.616 1.00 97.25 104 ALA A C 1
ATOM 806 O O . ALA A 1 104 ? -6.380 -10.144 -6.042 1.00 97.25 104 ALA A O 1
ATOM 807 N N . HIS A 1 105 ? -7.261 -8.182 -5.413 1.00 95.62 105 HIS A N 1
ATOM 808 C CA . HIS A 1 105 ? -8.661 -8.542 -5.669 1.00 95.62 105 HIS A CA 1
ATOM 809 C C . HIS A 1 105 ? -9.142 -8.129 -7.067 1.00 95.62 105 HIS A C 1
ATOM 811 O O . HIS A 1 105 ? -10.246 -8.486 -7.464 1.00 95.62 105 HIS A O 1
ATOM 817 N N . ASN A 1 106 ? -8.338 -7.352 -7.794 1.00 96.56 106 ASN A N 1
ATOM 818 C CA . ASN A 1 106 ? -8.592 -6.948 -9.172 1.00 96.56 106 ASN A CA 1
ATOM 819 C C . ASN A 1 106 ? -7.248 -6.745 -9.898 1.00 96.56 106 ASN A C 1
ATOM 821 O O . ASN A 1 106 ? -6.877 -5.600 -10.173 1.00 96.56 106 ASN A O 1
ATOM 825 N N . PRO A 1 107 ? -6.479 -7.825 -10.125 1.00 97.12 107 PRO A N 1
ATOM 826 C CA . PRO A 1 1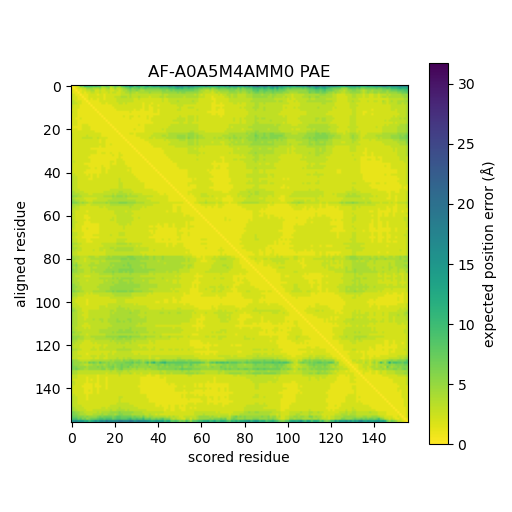07 ? -5.132 -7.710 -10.659 1.00 97.12 107 PRO A CA 1
ATOM 827 C C . PRO A 1 107 ? -5.178 -7.362 -12.146 1.00 97.12 107 PRO A C 1
ATOM 829 O O . PRO A 1 107 ? -5.654 -8.148 -12.968 1.00 97.12 107 PRO A O 1
ATOM 832 N N . VAL A 1 108 ? -4.668 -6.183 -12.496 1.00 97.88 108 VAL A N 1
ATOM 833 C CA . VAL A 1 108 ? -4.630 -5.686 -13.886 1.00 97.88 108 VAL A CA 1
ATOM 834 C C . VAL A 1 108 ? -3.289 -5.041 -14.258 1.00 97.88 108 VAL A C 1
ATOM 836 O O . VAL A 1 108 ? -3.139 -4.503 -15.353 1.00 97.88 108 VAL A O 1
ATOM 839 N N . GLY A 1 109 ? -2.290 -5.110 -13.376 1.00 97.56 109 GLY A N 1
ATOM 840 C CA . GLY A 1 109 ? -0.967 -4.507 -13.552 1.00 97.56 109 GLY A CA 1
ATOM 841 C C . GLY A 1 109 ? 0.035 -5.362 -14.333 1.00 97.56 109 GLY A C 1
ATOM 842 O O . GLY A 1 109 ? 1.102 -4.866 -14.685 1.00 97.56 109 GLY A O 1
ATOM 843 N N . LYS A 1 110 ? -0.279 -6.629 -14.643 1.00 97.31 110 LYS A N 1
ATOM 844 C CA . LYS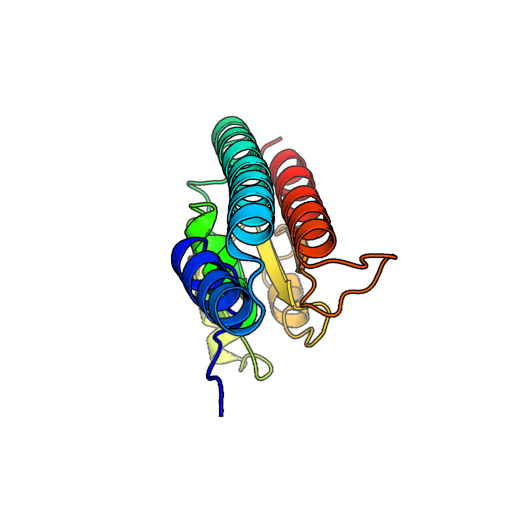 A 1 110 ? 0.651 -7.541 -15.340 1.00 97.31 110 LYS A CA 1
ATOM 845 C C . LYS A 1 110 ? 1.208 -6.971 -16.662 1.00 97.31 110 LYS A C 1
ATOM 847 O O . LYS A 1 110 ? 2.425 -7.020 -16.820 1.00 97.31 110 LYS A O 1
ATOM 852 N N . PRO A 1 111 ? 0.406 -6.367 -17.564 1.00 98.00 111 PRO A N 1
ATOM 853 C CA . PRO A 1 111 ? 0.945 -5.772 -18.791 1.00 98.00 111 PRO A CA 1
ATOM 854 C C . PRO A 1 111 ? 1.954 -4.642 -18.536 1.00 98.00 111 PRO A C 1
ATOM 856 O O . PRO A 1 111 ? 2.874 -4.441 -19.320 1.00 98.00 111 PRO A O 1
ATOM 859 N N . LEU A 1 112 ? 1.826 -3.920 -17.416 1.00 98.31 112 LEU A N 1
ATOM 860 C CA . LEU A 1 112 ? 2.780 -2.874 -17.036 1.00 98.31 112 LEU A CA 1
ATOM 861 C C . LEU A 1 112 ? 4.130 -3.470 -16.627 1.00 98.31 112 LEU A C 1
ATOM 863 O O . LEU A 1 112 ? 5.167 -2.903 -16.950 1.00 98.31 112 LEU A O 1
ATOM 867 N N . LYS A 1 113 ? 4.131 -4.638 -15.973 1.00 97.81 113 LYS A N 1
ATOM 868 C CA . LYS A 1 113 ? 5.358 -5.370 -15.625 1.00 97.81 113 LYS A CA 1
ATOM 869 C C . LYS A 1 113 ? 6.094 -5.895 -16.863 1.00 97.81 113 LYS A C 1
ATOM 871 O O . LYS A 1 113 ? 7.312 -6.009 -16.831 1.00 97.81 113 LYS A O 1
ATOM 876 N N . GLU A 1 114 ? 5.383 -6.188 -17.950 1.00 97.50 114 GLU A N 1
ATOM 877 C CA . GLU A 1 114 ? 5.999 -6.617 -19.216 1.00 97.50 114 GLU A CA 1
ATOM 878 C C . GLU A 1 114 ? 6.767 -5.473 -19.900 1.00 97.50 114 GLU A C 1
ATOM 880 O O . GLU A 1 114 ? 7.838 -5.705 -20.455 1.00 97.50 114 GLU A O 1
ATOM 885 N N . VAL A 1 115 ? 6.263 -4.235 -19.817 1.00 97.69 115 VAL A N 1
ATOM 886 C CA . VAL A 1 115 ? 6.932 -3.045 -20.385 1.00 97.69 115 VAL A CA 1
ATOM 887 C C . VAL A 1 115 ? 7.893 -2.346 -19.416 1.00 97.69 115 VAL A C 1
ATOM 889 O O . VAL A 1 115 ? 8.701 -1.526 -19.843 1.00 97.69 115 VAL A O 1
ATOM 892 N N . LEU A 1 116 ? 7.825 -2.674 -18.124 1.00 98.12 116 LEU A N 1
ATOM 893 C CA . LEU A 1 116 ? 8.739 -2.227 -17.069 1.00 98.12 116 LEU A CA 1
ATOM 894 C C . LEU A 1 116 ? 9.332 -3.458 -16.352 1.00 98.12 116 LEU A C 1
ATOM 896 O O . LEU A 1 116 ? 8.988 -3.729 -15.196 1.00 98.12 116 LEU A O 1
ATOM 900 N N . PRO A 1 117 ? 10.205 -4.235 -17.023 1.00 97.31 117 PRO A N 1
ATOM 901 C CA . PRO A 1 117 ? 10.688 -5.517 -16.508 1.00 97.31 117 PRO A CA 1
A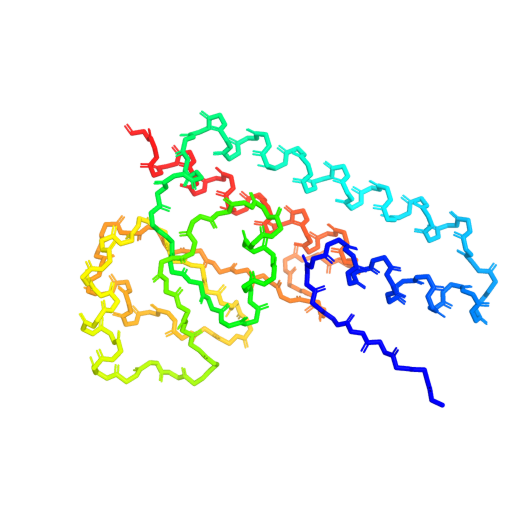TOM 902 C C . PRO A 1 117 ? 11.485 -5.391 -15.206 1.00 97.31 117 PRO A C 1
ATOM 904 O O . PRO A 1 117 ? 11.461 -6.324 -14.402 1.00 97.31 117 PRO A O 1
ATOM 907 N N . ASP A 1 118 ? 12.098 -4.239 -14.938 1.00 96.38 118 ASP A N 1
ATOM 908 C CA . ASP A 1 118 ? 12.882 -4.000 -13.719 1.00 96.38 118 ASP A CA 1
ATOM 909 C C . ASP A 1 118 ? 12.022 -3.536 -12.530 1.00 96.38 118 ASP A C 1
ATOM 911 O O . ASP A 1 118 ? 12.423 -3.672 -11.374 1.00 96.38 118 ASP A O 1
ATOM 915 N N . ALA A 1 119 ? 10.799 -3.054 -12.782 1.00 98.12 119 ALA A N 1
ATOM 916 C CA . ALA A 1 119 ? 9.919 -2.555 -11.731 1.00 98.12 119 ALA A CA 1
ATOM 917 C C . ALA A 1 119 ? 9.435 -3.688 -10.822 1.00 98.12 119 ALA A C 1
ATOM 919 O O . ALA A 1 119 ? 8.915 -4.696 -11.305 1.00 98.12 119 ALA A O 1
ATOM 920 N N . GLN A 1 120 ? 9.518 -3.543 -9.503 1.00 98.25 120 GLN A N 1
ATOM 921 C CA . GLN A 1 120 ? 8.906 -4.523 -8.602 1.00 98.25 120 GLN A CA 1
ATOM 922 C C . GLN A 1 120 ? 7.379 -4.483 -8.741 1.00 98.25 120 GLN A C 1
ATOM 924 O O . GLN A 1 120 ? 6.786 -3.410 -8.789 1.00 98.25 120 GLN A O 1
ATOM 929 N N . LEU A 1 121 ? 6.727 -5.646 -8.804 1.00 98.19 121 LEU A N 1
ATOM 930 C CA . LEU A 1 121 ? 5.266 -5.750 -8.817 1.00 98.19 121 LEU A CA 1
ATOM 931 C C . LEU A 1 121 ? 4.803 -6.293 -7.469 1.00 98.19 121 LEU A C 1
ATOM 933 O O . LEU A 1 121 ? 5.118 -7.428 -7.113 1.00 98.19 121 LEU A O 1
ATOM 937 N N . VAL A 1 122 ? 4.026 -5.497 -6.742 1.00 98.25 122 VAL A N 1
ATOM 938 C CA . VAL A 1 122 ? 3.400 -5.893 -5.476 1.00 98.25 122 VAL A CA 1
ATOM 939 C C . VAL A 1 122 ? 1.889 -5.822 -5.602 1.00 98.25 122 VAL A C 1
ATOM 941 O O . VAL A 1 122 ? 1.359 -4.959 -6.293 1.00 98.25 122 VAL A O 1
ATOM 944 N N . SER A 1 123 ? 1.177 -6.723 -4.931 1.00 97.25 123 SER A N 1
ATOM 945 C CA . SER A 1 123 ? -0.288 -6.725 -4.901 1.00 97.25 123 SER A CA 1
ATOM 946 C C . SER A 1 123 ? -0.780 -6.485 -3.482 1.00 97.25 123 SER A C 1
ATOM 948 O O . SER A 1 123 ? -0.476 -7.262 -2.575 1.00 97.25 123 SER A O 1
ATOM 950 N N . LEU A 1 124 ? -1.545 -5.410 -3.294 1.00 98.31 124 LEU A N 1
ATOM 951 C CA . LEU A 1 124 ? -2.116 -5.048 -1.999 1.00 98.31 124 LEU A CA 1
ATOM 952 C C . LEU A 1 124 ? -3.522 -5.624 -1.833 1.00 98.31 124 LEU A C 1
ATOM 954 O O . LEU A 1 124 ? -4.282 -5.777 -2.795 1.00 98.31 124 LEU A O 1
ATOM 958 N N . LEU A 1 125 ? -3.872 -5.935 -0.591 1.00 98.00 125 LEU A N 1
ATOM 959 C CA . LEU A 1 125 ? -5.171 -6.466 -0.207 1.00 98.00 125 LEU A CA 1
ATOM 960 C C . LEU A 1 125 ? -6.178 -5.335 0.029 1.00 98.00 125 LEU A C 1
ATOM 962 O O . LEU A 1 125 ? -5.829 -4.278 0.554 1.00 98.00 125 LEU A O 1
ATOM 966 N N . ASN A 1 126 ? -7.443 -5.606 -0.292 1.00 95.25 126 ASN A N 1
ATOM 967 C CA . ASN A 1 126 ? -8.581 -4.886 0.276 1.00 95.25 126 ASN A CA 1
ATOM 968 C C . ASN A 1 126 ? -9.096 -5.657 1.497 1.00 95.25 126 ASN A C 1
ATOM 970 O O . ASN A 1 126 ? -8.695 -6.793 1.735 1.00 95.25 126 ASN A O 1
ATOM 974 N N . PHE A 1 127 ? -9.997 -5.044 2.260 1.00 94.56 127 PHE A N 1
ATOM 975 C CA . PHE A 1 127 ? -10.764 -5.705 3.304 1.00 94.56 127 PHE A CA 1
ATOM 976 C C . PHE A 1 127 ? -12.142 -6.110 2.746 1.00 94.56 127 PHE A C 1
ATOM 978 O O . PHE A 1 127 ? -12.772 -5.275 2.090 1.00 94.56 127 PHE A O 1
ATOM 985 N N . PRO A 1 128 ? -12.654 -7.324 3.023 1.00 92.94 128 PRO A N 1
ATOM 986 C CA . PRO A 1 128 ? -11.999 -8.424 3.741 1.00 92.94 128 PRO A CA 1
ATOM 987 C C . PRO A 1 128 ? -10.783 -8.951 2.970 1.00 92.94 128 PRO A C 1
ATOM 989 O O . PRO A 1 128 ? -10.828 -9.059 1.750 1.00 92.94 128 PRO A O 1
ATOM 992 N N . GLY A 1 129 ? -9.694 -9.221 3.691 1.00 90.19 129 GLY A N 1
ATOM 993 C CA . GLY A 1 129 ? -8.433 -9.630 3.082 1.00 90.19 129 GLY A CA 1
ATOM 994 C C . GLY A 1 129 ? -8.249 -11.143 3.024 1.00 90.19 129 GLY A C 1
ATOM 995 O O . GLY A 1 129 ? -9.092 -11.929 3.453 1.00 90.19 129 GLY A O 1
ATOM 996 N N . THR A 1 130 ? -7.105 -11.550 2.486 1.00 92.31 130 THR A N 1
ATOM 997 C CA . THR A 1 130 ? -6.645 -12.942 2.424 1.00 92.31 130 THR A CA 1
ATOM 998 C C . THR A 1 130 ? -5.464 -13.133 3.387 1.00 92.31 130 THR A C 1
ATOM 1000 O O . THR A 1 130 ? -5.262 -12.319 4.288 1.00 92.31 130 THR A O 1
ATOM 1003 N N . HIS A 1 131 ? -4.696 -14.222 3.262 1.00 90.00 131 HIS A N 1
ATOM 1004 C CA . HIS A 1 131 ? -3.486 -14.463 4.068 1.00 90.00 131 HIS A CA 1
ATOM 1005 C C . HIS A 1 131 ? -3.709 -14.362 5.586 1.00 90.00 131 HIS A C 1
ATOM 1007 O O . HIS A 1 131 ? -2.886 -13.818 6.313 1.00 90.00 131 HIS A O 1
ATOM 1013 N N . GLN A 1 132 ? -4.842 -14.893 6.062 1.00 91.69 132 GLN A N 1
ATOM 1014 C CA . GLN A 1 132 ? -5.232 -14.895 7.478 1.00 91.69 132 GLN A CA 1
ATOM 1015 C C . GLN A 1 132 ? -5.434 -13.499 8.098 1.00 91.69 132 GLN A C 1
ATOM 1017 O O . GLN A 1 132 ? -5.535 -13.390 9.320 1.00 91.69 132 GLN A O 1
ATOM 1022 N N . THR A 1 133 ? -5.551 -12.441 7.288 1.00 95.25 133 THR A N 1
ATOM 1023 C CA . THR A 1 133 ? -5.943 -11.114 7.778 1.00 95.25 133 THR A CA 1
ATOM 1024 C C . THR A 1 133 ? -7.403 -11.143 8.246 1.00 95.25 133 THR A C 1
ATOM 1026 O O . THR A 1 133 ? -8.303 -11.515 7.493 1.00 95.25 133 THR A O 1
ATOM 1029 N N . LYS A 1 134 ? -7.654 -10.803 9.518 1.00 95.94 134 LYS A N 1
ATOM 1030 C CA . LYS A 1 134 ? -8.999 -10.849 10.131 1.00 95.94 134 LYS A CA 1
ATOM 1031 C C . LYS A 1 134 ? -9.570 -9.460 10.386 1.00 95.94 134 LYS A C 1
ATOM 1033 O O . LYS A 1 134 ? -10.781 -9.297 10.502 1.00 95.94 134 LYS A O 1
ATOM 1038 N N . THR A 1 135 ? -8.703 -8.460 10.477 1.00 96.81 135 THR A N 1
ATOM 1039 C CA . THR A 1 135 ? -9.057 -7.074 10.779 1.00 96.81 135 THR A CA 1
ATOM 1040 C C . THR A 1 135 ? -8.531 -6.123 9.708 1.00 96.81 135 THR A C 1
ATOM 1042 O O . THR A 1 135 ? -7.622 -6.454 8.944 1.00 96.81 135 THR A O 1
ATOM 1045 N N . LEU A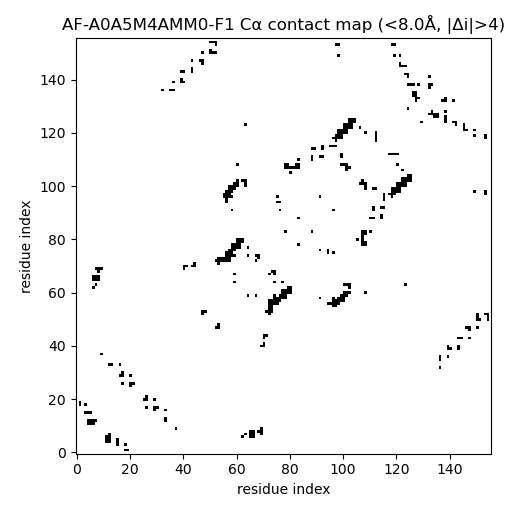 1 136 ? -9.068 -4.899 9.674 1.00 96.88 136 LEU A N 1
ATOM 1046 C CA . LEU A 1 136 ? -8.511 -3.829 8.842 1.00 96.88 136 LEU A CA 1
ATOM 1047 C C . LEU A 1 136 ? -7.036 -3.561 9.186 1.00 96.88 136 LEU A C 1
ATOM 1049 O O . LEU A 1 136 ? -6.230 -3.326 8.292 1.00 96.88 136 LEU A O 1
ATOM 1053 N N . LEU A 1 137 ? -6.676 -3.641 10.471 1.00 97.75 137 LEU A N 1
ATOM 1054 C CA . LEU A 1 137 ? -5.298 -3.471 10.923 1.00 97.75 137 LEU A CA 1
ATOM 1055 C C . LEU A 1 137 ? -4.379 -4.571 10.374 1.00 97.75 137 LEU A C 1
ATOM 1057 O O . LEU A 1 137 ? -3.257 -4.266 9.980 1.00 97.75 137 LEU A O 1
ATOM 1061 N N . ASP A 1 138 ? -4.848 -5.819 10.289 1.00 98.19 138 ASP A N 1
ATOM 1062 C CA . ASP A 1 138 ? -4.072 -6.913 9.689 1.00 98.19 138 ASP A CA 1
ATOM 1063 C C . ASP A 1 138 ? -3.827 -6.671 8.196 1.00 98.19 138 ASP A C 1
ATOM 1065 O O . ASP A 1 138 ? -2.706 -6.841 7.723 1.00 98.19 138 ASP A O 1
ATOM 1069 N N . VAL A 1 139 ? -4.852 -6.215 7.465 1.00 98.38 139 VAL A N 1
ATOM 1070 C CA . VAL A 1 139 ? -4.726 -5.844 6.044 1.00 98.38 139 VAL A CA 1
ATOM 1071 C C . VAL A 1 139 ? -3.720 -4.708 5.859 1.00 98.38 139 VAL A C 1
ATOM 1073 O O . VAL A 1 139 ? -2.851 -4.792 4.995 1.00 98.38 139 VAL A O 1
ATOM 1076 N N . ILE A 1 140 ? -3.795 -3.664 6.689 1.00 98.44 140 ILE A N 1
ATOM 1077 C CA . ILE A 1 140 ? -2.866 -2.529 6.616 1.00 98.44 140 ILE A CA 1
ATOM 1078 C C . ILE A 1 140 ? -1.439 -2.985 6.926 1.00 98.44 140 ILE A C 1
ATOM 1080 O O . ILE A 1 140 ? -0.536 -2.652 6.163 1.00 98.44 140 ILE A O 1
ATOM 1084 N N . ARG A 1 141 ? -1.234 -3.792 7.978 1.00 98.31 141 ARG A N 1
ATOM 1085 C CA . ARG A 1 141 ? 0.077 -4.372 8.321 1.00 98.31 141 ARG A CA 1
ATOM 1086 C C . ARG A 1 141 ? 0.655 -5.194 7.178 1.00 98.31 141 ARG A C 1
ATOM 1088 O O . ARG A 1 141 ? 1.812 -5.001 6.820 1.00 98.31 141 ARG A O 1
ATOM 1095 N N . TYR A 1 142 ? -0.154 -6.072 6.591 1.00 98.50 142 TYR A N 1
ATOM 1096 C CA . TYR A 1 142 ? 0.262 -6.868 5.444 1.00 98.50 142 TYR A CA 1
ATOM 1097 C C . TYR A 1 142 ? 0.693 -5.968 4.282 1.00 98.50 142 TYR A C 1
ATOM 1099 O O . TYR A 1 142 ? 1.789 -6.126 3.748 1.00 98.50 142 TYR A O 1
ATOM 1107 N N . ASN A 1 143 ? -0.138 -4.988 3.923 1.00 98.62 143 ASN A N 1
ATOM 1108 C CA . ASN A 1 143 ? 0.127 -4.100 2.797 1.00 98.62 143 ASN A CA 1
ATOM 1109 C C . ASN A 1 143 ? 1.400 -3.269 3.005 1.00 98.62 143 ASN A C 1
ATOM 1111 O O . ASN A 1 143 ? 2.227 -3.205 2.096 1.00 98.62 143 ASN A O 1
ATOM 1115 N N . VAL A 1 144 ? 1.600 -2.675 4.188 1.00 98.50 144 VAL A N 1
ATOM 1116 C CA . VAL A 1 144 ? 2.835 -1.918 4.449 1.00 98.50 144 VAL A CA 1
ATOM 1117 C C . VAL A 1 144 ? 4.065 -2.821 4.457 1.00 98.50 144 VAL A C 1
ATOM 1119 O O . VAL A 1 144 ? 5.096 -2.411 3.941 1.00 98.50 144 VAL A O 1
ATOM 1122 N N . GLN A 1 145 ? 3.955 -4.065 4.936 1.00 98.19 145 GLN A N 1
ATOM 1123 C CA . GLN A 1 145 ? 5.054 -5.032 4.889 1.00 98.19 145 GLN A CA 1
ATOM 1124 C C . GLN A 1 145 ? 5.444 -5.399 3.449 1.00 98.19 145 GLN A C 1
ATOM 1126 O O . GLN A 1 145 ? 6.630 -5.545 3.154 1.00 98.19 145 GLN A O 1
ATOM 1131 N N . GLN A 1 146 ? 4.471 -5.546 2.540 1.00 98.38 146 GLN A N 1
ATOM 1132 C CA . GLN A 1 146 ? 4.773 -5.771 1.121 1.00 98.38 146 GLN A CA 1
ATOM 1133 C C . GLN A 1 146 ? 5.524 -4.577 0.520 1.00 98.38 146 GLN A C 1
ATOM 1135 O O . GLN A 1 146 ? 6.491 -4.766 -0.216 1.00 98.38 146 GLN A O 1
ATOM 1140 N N . LEU A 1 147 ? 5.101 -3.355 0.858 1.00 98.44 147 LEU A N 1
ATOM 1141 C CA . LEU A 1 147 ? 5.705 -2.131 0.336 1.00 98.44 147 LEU A CA 1
ATOM 1142 C C . LEU A 1 147 ? 7.116 -1.899 0.874 1.00 98.44 147 LEU A C 1
ATOM 1144 O O . LEU A 1 147 ? 8.009 -1.636 0.078 1.00 98.44 147 LEU A O 1
ATOM 1148 N N . THR A 1 148 ? 7.349 -2.046 2.179 1.00 98.06 148 THR A N 1
ATOM 1149 C CA . THR A 1 148 ? 8.691 -1.870 2.761 1.00 98.06 148 THR A CA 1
ATOM 1150 C C . THR A 1 148 ? 9.657 -2.955 2.291 1.00 98.06 148 THR A C 1
ATOM 1152 O O . THR A 1 148 ? 10.808 -2.668 1.974 1.00 98.06 148 THR A O 1
ATOM 1155 N N . ARG A 1 149 ? 9.192 -4.201 2.126 1.00 98.06 149 ARG A N 1
ATOM 1156 C CA . ARG A 1 149 ? 10.016 -5.262 1.529 1.00 98.06 149 ARG A CA 1
ATOM 1157 C C . ARG A 1 149 ? 10.406 -4.945 0.086 1.00 98.06 149 ARG A C 1
ATOM 1159 O O . ARG A 1 149 ? 11.556 -5.162 -0.282 1.00 98.06 149 ARG A O 1
ATOM 1166 N N . ALA A 1 150 ? 9.460 -4.484 -0.730 1.00 97.38 150 ALA A N 1
ATOM 1167 C CA . ALA A 1 150 ? 9.741 -4.130 -2.119 1.00 97.38 150 ALA A CA 1
ATOM 1168 C C . ALA A 1 150 ? 10.646 -2.898 -2.221 1.00 97.38 150 ALA A C 1
ATOM 1170 O O . ALA A 1 150 ? 11.562 -2.892 -3.034 1.00 97.38 150 ALA A O 1
ATOM 1171 N N . SER A 1 151 ? 10.431 -1.906 -1.360 1.00 97.00 151 SER A N 1
ATOM 1172 C CA . SER A 1 151 ? 11.262 -0.711 -1.235 1.00 97.00 151 SER A CA 1
ATOM 1173 C C . SER A 1 151 ? 12.731 -1.059 -1.004 1.00 97.00 151 SER A C 1
ATOM 1175 O O . SER A 1 151 ? 13.572 -0.715 -1.828 1.00 97.00 151 SER A O 1
ATOM 1177 N N . CYS A 1 152 ? 13.014 -1.894 -0.002 1.00 94.75 152 CYS A N 1
ATOM 1178 C CA . CYS A 1 152 ? 14.360 -2.388 0.286 1.00 94.75 152 CYS A CA 1
ATOM 1179 C C . CYS A 1 152 ? 15.025 -3.138 -0.890 1.00 94.75 152 CYS A C 1
ATOM 1181 O O . CYS A 1 152 ? 16.249 -3.205 -0.961 1.00 94.75 152 CYS A O 1
ATOM 1183 N N . ILE A 1 153 ? 14.250 -3.751 -1.793 1.00 94.38 153 ILE A N 1
ATOM 1184 C CA . ILE A 1 153 ? 14.780 -4.417 -2.997 1.00 94.38 153 ILE A CA 1
ATOM 1185 C C . ILE A 1 153 ? 15.072 -3.397 -4.100 1.00 94.38 153 ILE A C 1
ATOM 1187 O O . ILE A 1 153 ? 16.065 -3.537 -4.800 1.00 94.38 153 ILE A O 1
ATOM 1191 N N . VAL A 1 154 ? 14.201 -2.402 -4.269 1.00 92.81 154 VAL A N 1
ATOM 1192 C CA . VAL A 1 154 ? 14.309 -1.377 -5.316 1.00 92.81 154 VAL A CA 1
ATOM 1193 C C . VAL A 1 154 ? 15.496 -0.441 -5.089 1.00 92.81 154 VAL A C 1
ATOM 1195 O O . VAL A 1 154 ? 16.066 0.054 -6.057 1.00 92.81 154 VAL A O 1
ATOM 1198 N N . THR A 1 155 ? 15.844 -0.165 -3.832 1.00 89.62 155 THR A N 1
ATOM 1199 C CA . THR A 1 155 ? 16.818 0.879 -3.478 1.00 89.62 155 THR A CA 1
ATOM 1200 C C . THR A 1 155 ? 18.211 0.351 -3.123 1.00 89.62 155 THR A C 1
ATOM 1202 O O . THR A 1 155 ? 19.087 1.138 -2.761 1.00 89.62 155 THR A O 1
ATOM 1205 N N . LYS A 1 156 ? 18.431 -0.963 -3.252 1.00 80.25 156 LYS A N 1
ATOM 1206 C CA . LYS A 1 156 ? 19.745 -1.618 -3.149 1.00 80.25 156 LYS A CA 1
ATOM 1207 C C . LYS A 1 156 ? 20.397 -1.774 -4.513 1.00 80.25 156 LYS A C 1
ATOM 1209 O O . LYS A 1 156 ? 21.633 -1.594 -4.566 1.00 80.25 156 LYS A O 1
#

pLDDT: mean 97.12, std 2.62, range [80.25, 98.81]

Sequence (156 aa):
MLQIDTRYDIPTIRKSIMKIAERLGTTEQAETNIRQIATVINQAKETLMEDGILNMPVLVHFFQKPMAKELGLQVAGVFGPAPPEARQIADMAKTHAVLIIDNAHNPVGKPLKEVLPDAQLVSLLNFPGTHQTKTLLDVIRYNVQQLTRASCIVTK

Foldseek 3Di:
DQDADQADALVRQLVRLCSVCVVVVNNVVSVVVSVLLVVLLVVLLVLLVVLPQLPFEEEEEPRCVNSCVNSNHHHPYYDDPDADDPVNLVVLLVSLGQEYEAAPVRGRCVSNCVSNVNHHYDHAYGPVGDPPQDDPSSSSNVRSVRVSVSSNVSSD

Mean predicted aligned error: 2.57 Å